Protein AF-D7E8E4-F1 (afdb_monomer)

Nearest PDB structures (foldseek):
  6c9g-assembly1_B  TM=4.113E-01  e=5.888E+00  Homo sapiens
  7jij-assembly1_B  TM=3.928E-01  e=5.184E+00  Homo sapiens
  6c9f-assembly1_B  TM=4.086E-01  e=7.126E+00  Homo sapiens
  2ya3-assembly1_B  TM=3.747E-01  e=6.687E+00  Homo sapiens

pLDDT: mean 78.23, std 14.94, range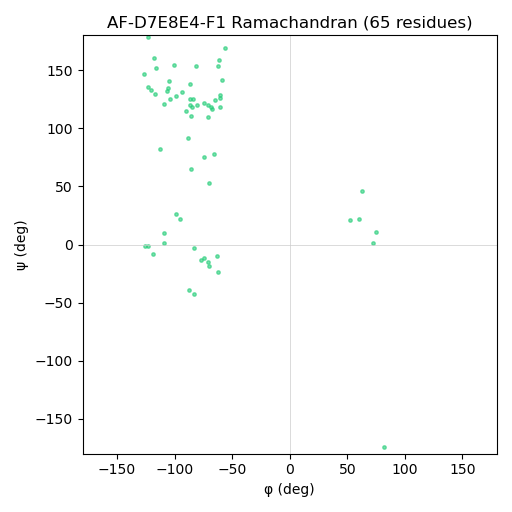 [44.47, 94.0]

Structure (mmCIF, N/CA/C/O backbone):
data_AF-D7E8E4-F1
#
_entry.id   AF-D7E8E4-F1
#
loop_
_atom_site.group_PDB
_atom_site.id
_atom_site.type_symbol
_atom_site.label_atom_id
_atom_site.label_alt_id
_atom_site.label_comp_id
_atom_site.label_asym_id
_atom_site.label_entity_id
_atom_site.label_seq_id
_atom_site.pdbx_PDB_ins_code
_atom_site.Cartn_x
_atom_site.Cartn_y
_atom_site.Cartn_z
_atom_site.occupancy
_atom_site.B_iso_or_equiv
_atom_site.auth_seq_id
_atom_site.auth_comp_id
_atom_site.auth_asym_id
_atom_site.auth_atom_id
_atom_site.pdbx_PDB_model_num
ATOM 1 N N . MET A 1 1 ? -21.361 -18.832 -1.659 1.00 48.56 1 MET A N 1
ATOM 2 C CA . MET A 1 1 ? -20.253 -18.638 -0.702 1.00 48.56 1 MET A CA 1
ATOM 3 C C . MET A 1 1 ? -20.585 -17.370 0.068 1.00 48.56 1 MET A C 1
ATOM 5 O O . MET A 1 1 ? -20.949 -16.403 -0.584 1.00 48.56 1 MET A O 1
ATOM 9 N N . LYS A 1 2 ? -20.638 -17.397 1.404 1.00 52.47 2 LYS A N 1
ATOM 10 C CA . LYS A 1 2 ? -20.859 -16.174 2.192 1.00 52.47 2 LYS A CA 1
ATOM 11 C C . LYS A 1 2 ? -19.482 -15.588 2.482 1.00 52.47 2 LYS A C 1
ATOM 13 O O . LYS A 1 2 ? -18.693 -16.261 3.133 1.00 52.47 2 LYS A O 1
ATOM 18 N N . GLU A 1 3 ? -19.197 -14.411 1.941 1.00 57.91 3 GLU A N 1
ATOM 19 C CA . GLU A 1 3 ? -17.974 -13.668 2.249 1.00 57.91 3 GLU A CA 1
ATOM 20 C C . GLU A 1 3 ? -18.020 -13.269 3.726 1.00 57.91 3 GLU A C 1
ATOM 22 O O . GLU A 1 3 ? -19.017 -12.705 4.191 1.00 57.91 3 GLU A O 1
ATOM 27 N N . ASN A 1 4 ? -16.995 -13.651 4.487 1.00 60.00 4 ASN A N 1
ATOM 28 C CA . ASN A 1 4 ? -16.896 -13.308 5.893 1.00 60.00 4 ASN A CA 1
ATOM 29 C C . ASN A 1 4 ? -16.226 -11.925 5.971 1.00 60.00 4 ASN A C 1
ATOM 31 O O . ASN A 1 4 ? -15.104 -11.782 5.494 1.00 60.00 4 ASN A O 1
ATOM 35 N N . PRO A 1 5 ? -16.863 -10.887 6.537 1.00 57.78 5 PRO A N 1
ATOM 36 C CA . PRO A 1 5 ? -16.287 -9.537 6.586 1.00 57.78 5 PRO A CA 1
ATOM 37 C C . PRO A 1 5 ? -14.985 -9.441 7.405 1.00 57.78 5 PRO A C 1
ATOM 39 O O . PRO A 1 5 ? -14.308 -8.415 7.354 1.00 57.78 5 PRO A O 1
ATOM 42 N N . ASP A 1 6 ? -14.630 -10.498 8.142 1.00 62.47 6 ASP A N 1
ATOM 43 C CA . ASP A 1 6 ? -13.339 -10.652 8.820 1.00 62.47 6 ASP A CA 1
ATOM 44 C C . ASP A 1 6 ? -12.187 -11.037 7.867 1.00 62.47 6 ASP A C 1
ATOM 46 O O . ASP A 1 6 ? -11.023 -10.890 8.237 1.00 62.47 6 ASP A O 1
ATOM 50 N N . ASP A 1 7 ? -12.483 -11.460 6.632 1.00 66.38 7 ASP A N 1
ATOM 51 C CA . ASP A 1 7 ? -11.479 -11.780 5.604 1.00 66.38 7 ASP A CA 1
ATOM 52 C C . ASP A 1 7 ? -10.983 -10.522 4.854 1.00 66.38 7 ASP A C 1
ATOM 54 O O . ASP A 1 7 ? -10.086 -10.591 4.010 1.00 66.38 7 ASP A O 1
ATOM 58 N N . GLU A 1 8 ? -11.541 -9.343 5.154 1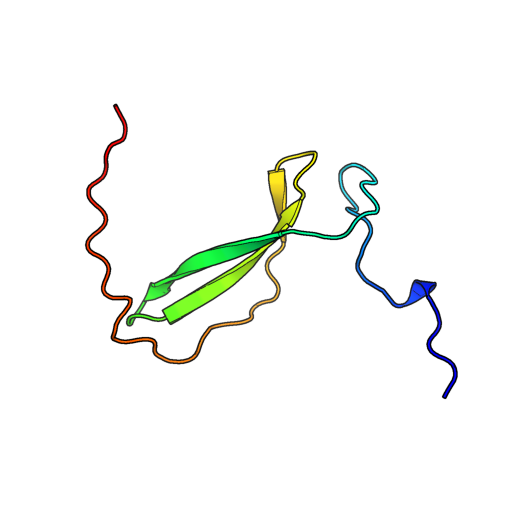.00 75.25 8 GLU A N 1
ATOM 59 C CA . GLU A 1 8 ? -11.153 -8.080 4.522 1.00 75.25 8 GLU A CA 1
ATOM 60 C C . GLU A 1 8 ? -9.945 -7.433 5.216 1.00 75.25 8 GLU A C 1
ATOM 62 O O . GLU A 1 8 ? -10.014 -6.966 6.360 1.00 75.25 8 GLU A O 1
ATOM 67 N N . PHE A 1 9 ? -8.842 -7.268 4.480 1.00 78.81 9 PHE A N 1
ATOM 68 C CA . PHE A 1 9 ? -7.686 -6.493 4.939 1.00 78.81 9 PHE A CA 1
ATOM 69 C C . PHE A 1 9 ? -7.958 -4.977 4.881 1.00 78.81 9 PHE A C 1
ATOM 71 O O . PHE A 1 9 ? -7.486 -4.258 3.999 1.00 78.81 9 PHE A O 1
ATOM 78 N N . ARG A 1 10 ? -8.746 -4.477 5.841 1.00 85.81 10 ARG A N 1
ATOM 79 C CA . ARG A 1 10 ? -9.156 -3.059 5.938 1.00 85.81 10 ARG A CA 1
ATOM 80 C C . ARG A 1 10 ? -8.701 -2.337 7.206 1.00 85.81 10 ARG A C 1
ATOM 82 O O . ARG A 1 10 ? -8.897 -1.124 7.321 1.00 85.81 10 ARG A O 1
ATOM 89 N N . ILE A 1 11 ? -8.141 -3.076 8.167 1.00 90.62 11 ILE A N 1
ATOM 90 C CA . ILE A 1 11 ? -7.675 -2.546 9.451 1.00 90.62 11 ILE A CA 1
ATOM 91 C C . ILE A 1 11 ? -6.150 -2.436 9.440 1.00 90.62 11 ILE A C 1
ATOM 93 O O . ILE A 1 11 ? -5.456 -3.420 9.208 1.00 90.62 11 ILE A O 1
ATOM 97 N N . CYS A 1 12 ? -5.620 -1.250 9.733 1.00 91.69 12 CYS A N 1
ATOM 98 C CA . CYS A 1 12 ? -4.188 -1.037 9.911 1.00 91.69 12 CYS A CA 1
ATOM 99 C C . CYS A 1 12 ? -3.692 -1.745 11.181 1.00 91.69 12 CYS A C 1
ATOM 101 O O . CYS A 1 12 ? -4.109 -1.349 12.271 1.00 91.69 12 CYS A O 1
ATOM 103 N N . PRO A 1 13 ? -2.772 -2.724 11.091 1.00 89.69 13 PRO A N 1
ATOM 104 C CA . PRO A 1 13 ? -2.268 -3.418 12.274 1.00 89.69 13 PRO A CA 1
ATOM 105 C C . PRO A 1 13 ? -1.359 -2.537 13.144 1.00 89.69 13 PRO A C 1
ATOM 107 O O . PRO A 1 13 ? -1.127 -2.872 14.298 1.00 89.69 13 PRO A O 1
ATOM 110 N N . ASN A 1 14 ? -0.872 -1.401 12.627 1.00 92.62 14 ASN A N 1
ATOM 111 C CA . ASN A 1 14 ? -0.046 -0.472 13.402 1.00 92.62 14 ASN A CA 1
ATOM 112 C C . ASN A 1 14 ? -0.866 0.494 14.279 1.00 92.62 14 ASN A C 1
ATOM 114 O O . ASN A 1 14 ? -0.497 0.749 15.418 1.00 92.62 14 ASN A O 1
ATOM 118 N N . CYS A 1 15 ? -1.966 1.057 13.762 1.00 92.56 15 CYS A N 1
ATOM 119 C CA . CYS A 1 15 ? -2.733 2.097 14.471 1.00 92.56 15 CYS A CA 1
ATOM 120 C C . CYS A 1 15 ? -4.229 1.796 14.640 1.00 92.56 15 CYS A C 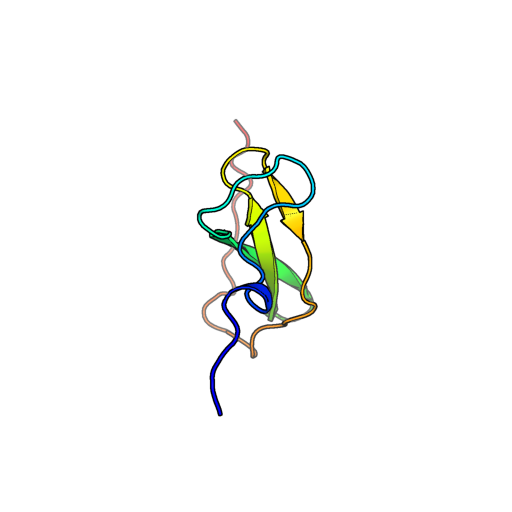1
ATOM 122 O O . CYS A 1 15 ? -4.961 2.604 15.206 1.00 92.56 15 CYS A O 1
ATOM 124 N N . GLY A 1 16 ? -4.716 0.665 14.126 1.00 91.12 16 GLY A N 1
ATOM 125 C CA . GLY A 1 16 ? -6.119 0.264 14.231 1.00 91.12 16 GLY A CA 1
ATOM 126 C C . GLY A 1 16 ? -7.082 1.022 13.313 1.00 91.12 16 GLY A C 1
ATOM 127 O O . GLY A 1 16 ? -8.294 0.882 13.470 1.00 91.12 16 GLY A O 1
ATOM 128 N N . TYR A 1 17 ? -6.589 1.817 12.356 1.00 91.75 17 TYR A N 1
ATOM 129 C CA . TYR A 1 17 ? -7.430 2.519 11.379 1.00 91.75 17 TYR A C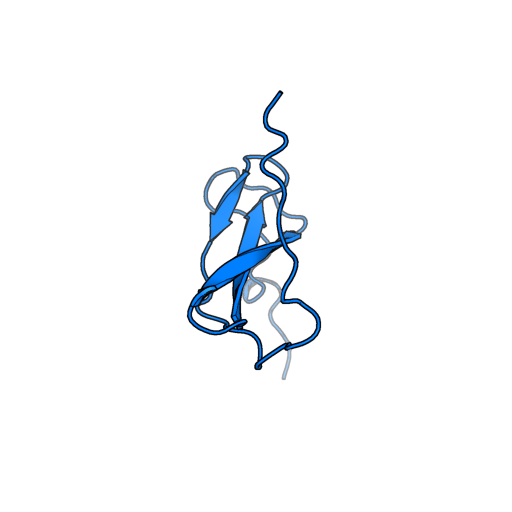A 1
ATOM 130 C C . TYR A 1 17 ? -8.253 1.536 10.537 1.00 91.75 17 TYR A C 1
ATOM 132 O O . TYR A 1 17 ? -7.667 0.646 9.939 1.00 91.75 17 TYR A O 1
ATOM 140 N N . LYS A 1 18 ? -9.583 1.695 10.463 1.00 90.88 18 LYS A N 1
ATOM 141 C CA . LYS A 1 18 ? -10.503 0.667 9.917 1.00 90.88 18 LYS A CA 1
ATOM 142 C C . LYS A 1 18 ? -11.142 0.988 8.563 1.00 90.88 18 LYS A C 1
ATOM 144 O O . LYS A 1 18 ? -11.983 0.221 8.106 1.00 90.88 18 LYS A O 1
ATOM 149 N N . LYS A 1 19 ? -10.819 2.132 7.949 1.00 88.75 19 LYS A N 1
ATOM 150 C CA . LYS A 1 19 ? -11.463 2.579 6.696 1.00 88.75 19 LYS A CA 1
ATOM 151 C C . LYS A 1 19 ? -10.671 2.185 5.440 1.00 88.75 19 LYS A C 1
ATOM 153 O O . LYS A 1 19 ? -10.835 2.818 4.404 1.00 88.75 19 LYS A O 1
ATOM 158 N N . GLY A 1 20 ? -9.811 1.169 5.532 1.00 87.50 20 GLY A N 1
ATOM 159 C CA . GLY A 1 20 ? -8.968 0.729 4.422 1.00 87.50 20 GLY A CA 1
ATOM 160 C C . GLY A 1 20 ? -7.699 1.564 4.236 1.00 87.50 20 GLY A C 1
ATOM 161 O O . GLY A 1 20 ? -7.362 2.429 5.048 1.00 87.50 20 GLY A O 1
ATOM 162 N N . PHE A 1 21 ? -6.967 1.263 3.167 1.00 92.62 21 PHE A N 1
ATOM 163 C CA . PHE A 1 21 ? -5.673 1.866 2.846 1.00 92.62 21 PHE A CA 1
ATOM 164 C C . PHE A 1 21 ? -5.748 2.649 1.536 1.00 92.62 21 PHE A C 1
ATOM 166 O O . PHE A 1 21 ? -6.529 2.311 0.649 1.00 92.62 21 PHE A O 1
ATOM 173 N N . HIS A 1 22 ? -4.908 3.674 1.395 1.00 93.44 22 HIS A N 1
ATOM 174 C CA . HIS A 1 22 ? -4.668 4.298 0.095 1.00 93.44 22 HIS A CA 1
ATOM 175 C C . HIS A 1 22 ? -3.644 3.476 -0.691 1.00 93.44 22 HIS A C 1
ATOM 177 O O . HIS A 1 22 ? -2.787 2.816 -0.102 1.00 93.44 22 HIS A O 1
ATOM 183 N N . LEU A 1 23 ? -3.703 3.546 -2.019 1.00 90.88 23 LEU A N 1
ATOM 184 C CA . LEU A 1 23 ? -2.678 2.973 -2.887 1.00 90.88 23 LEU A CA 1
ATOM 185 C C . LEU A 1 23 ? -1.551 3.986 -3.087 1.00 90.88 23 LEU A C 1
ATOM 187 O O . LEU A 1 23 ? -1.801 5.175 -3.290 1.00 90.88 23 LEU A O 1
ATOM 191 N N . CYS A 1 24 ? -0.311 3.516 -3.048 1.00 87.94 24 CYS A N 1
ATOM 192 C CA . CYS A 1 24 ? 0.860 4.295 -3.420 1.00 87.94 24 CYS A CA 1
ATOM 193 C C . CYS A 1 24 ? 1.683 3.549 -4.468 1.00 87.94 24 CYS A C 1
ATOM 195 O O . CYS A 1 24 ? 1.754 2.322 -4.466 1.00 87.94 24 CYS A O 1
ATOM 197 N N . PHE A 1 25 ? 2.318 4.300 -5.361 1.00 87.31 25 PHE A N 1
ATOM 198 C CA . PHE A 1 25 ? 3.167 3.757 -6.414 1.00 87.31 25 PHE A CA 1
ATOM 199 C C . PHE A 1 25 ? 4.616 4.095 -6.083 1.00 87.31 25 PHE A C 1
ATOM 201 O O . PHE A 1 25 ? 4.974 5.262 -5.931 1.00 87.31 25 PHE A O 1
ATOM 208 N N . LYS A 1 26 ? 5.454 3.069 -5.942 1.00 84.12 26 LYS A N 1
ATOM 209 C CA . LYS A 1 26 ? 6.900 3.205 -5.760 1.00 84.12 26 LYS A CA 1
ATOM 210 C C . LYS A 1 26 ? 7.581 2.802 -7.055 1.00 84.12 26 LYS A C 1
ATOM 212 O O . LYS A 1 26 ? 7.263 1.756 -7.610 1.00 84.12 26 LYS A O 1
ATOM 217 N N . LYS A 1 27 ? 8.515 3.617 -7.536 1.00 76.31 27 LYS A N 1
ATOM 218 C CA . LYS A 1 27 ? 9.290 3.277 -8.733 1.00 76.31 27 LYS A CA 1
ATOM 219 C C . LYS A 1 27 ? 10.047 1.972 -8.529 1.00 76.31 27 LYS A C 1
ATOM 221 O O . LYS A 1 27 ? 10.598 1.732 -7.453 1.00 76.31 27 LYS A O 1
ATOM 226 N N . THR A 1 28 ? 10.110 1.176 -9.581 1.00 76.00 28 THR A N 1
ATOM 227 C CA . THR A 1 28 ? 11.061 0.077 -9.713 1.00 76.00 28 THR A CA 1
ATOM 228 C C . THR A 1 28 ? 11.886 0.280 -10.981 1.00 76.00 28 THR A C 1
ATOM 230 O O . THR A 1 28 ? 11.686 1.242 -11.722 1.00 76.00 28 THR A O 1
ATOM 233 N N . GLU A 1 29 ? 12.827 -0.620 -11.235 1.00 72.25 29 GLU A N 1
ATOM 234 C CA 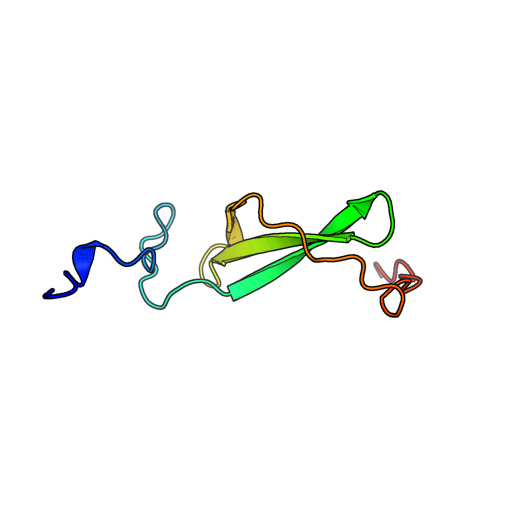. GLU A 1 29 ? 13.580 -0.637 -12.487 1.00 72.25 29 GLU A CA 1
ATOM 235 C C . GLU A 1 29 ? 12.640 -0.876 -13.690 1.00 72.25 29 GLU A C 1
ATOM 237 O O . GLU A 1 29 ? 11.583 -1.499 -13.546 1.00 72.25 29 GLU A O 1
ATOM 242 N N . ASN A 1 30 ? 13.036 -0.391 -14.873 1.00 70.19 30 ASN A N 1
ATOM 243 C CA . ASN A 1 30 ? 12.380 -0.640 -16.169 1.00 70.19 30 ASN A CA 1
ATOM 244 C C . ASN A 1 30 ? 10.934 -0.121 -16.309 1.00 70.19 30 ASN A C 1
ATOM 246 O O . ASN A 1 30 ? 10.071 -0.843 -16.794 1.00 70.19 30 ASN A O 1
ATOM 250 N N . SER A 1 31 ? 10.656 1.119 -15.888 1.00 74.00 31 SER A N 1
ATOM 251 C CA . SER A 1 31 ? 9.344 1.779 -16.091 1.00 74.00 31 SER A CA 1
ATOM 252 C C . SER A 1 31 ? 8.149 1.047 -15.456 1.00 74.00 31 SER A C 1
ATOM 254 O O . SER A 1 31 ? 6.993 1.245 -15.836 1.00 74.00 31 SER A O 1
ATOM 256 N N . ARG A 1 32 ? 8.427 0.209 -14.454 1.00 79.94 32 ARG A N 1
ATOM 257 C CA . ARG A 1 32 ? 7.427 -0.459 -13.621 1.00 79.94 32 ARG A CA 1
ATOM 258 C C . ARG A 1 32 ? 7.271 0.263 -12.291 1.00 79.94 32 ARG A C 1
ATOM 260 O O . ARG A 1 32 ? 8.192 0.917 -11.793 1.00 79.94 32 ARG A O 1
ATOM 267 N N . PHE A 1 33 ? 6.098 0.102 -11.693 1.00 84.56 33 PHE A N 1
ATOM 268 C CA . PHE A 1 33 ? 5.808 0.606 -10.362 1.00 84.56 33 PHE A CA 1
ATOM 269 C C 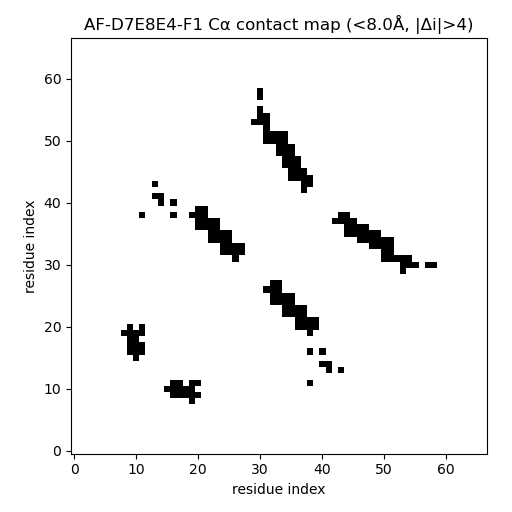. PHE A 1 33 ? 5.370 -0.537 -9.462 1.00 84.56 33 PHE A C 1
ATOM 271 O O . PHE A 1 33 ? 4.537 -1.365 -9.820 1.00 84.56 33 PHE A O 1
ATOM 278 N N . ARG A 1 34 ? 5.910 -0.557 -8.251 1.00 88.94 34 ARG A N 1
ATOM 279 C CA . ARG A 1 34 ? 5.421 -1.395 -7.170 1.00 88.94 34 ARG A CA 1
ATOM 280 C C . ARG A 1 34 ? 4.272 -0.678 -6.480 1.00 88.94 34 ARG A C 1
ATOM 282 O O . ARG A 1 34 ? 4.424 0.454 -6.020 1.00 88.94 34 ARG A O 1
ATOM 289 N N . ILE A 1 35 ? 3.140 -1.354 -6.390 1.00 90.31 35 ILE A N 1
ATOM 290 C CA . ILE A 1 35 ? 1.953 -0.870 -5.703 1.00 90.31 35 ILE A CA 1
ATOM 291 C C . ILE A 1 35 ? 2.070 -1.259 -4.229 1.00 90.31 35 ILE A C 1
ATOM 293 O O . ILE A 1 35 ? 2.269 -2.424 -3.881 1.00 90.31 35 ILE A O 1
ATOM 297 N N . GLY A 1 36 ? 1.965 -0.264 -3.357 1.00 91.50 36 GLY A N 1
ATOM 298 C CA . GLY A 1 36 ? 1.902 -0.433 -1.914 1.00 91.50 36 GLY A CA 1
ATOM 299 C C . GLY A 1 36 ? 0.582 0.075 -1.349 1.00 91.50 36 GLY A C 1
ATOM 300 O O . GLY A 1 36 ? -0.109 0.889 -1.958 1.00 91.50 36 GLY A O 1
ATOM 301 N N . LEU A 1 37 ? 0.257 -0.388 -0.149 1.00 92.38 37 LEU A N 1
ATOM 302 C CA . LEU A 1 37 ? -0.839 0.126 0.662 1.00 92.38 37 LEU A CA 1
ATOM 303 C C . LEU A 1 37 ? -0.258 1.090 1.693 1.00 92.38 37 LEU A C 1
ATOM 305 O O . LEU A 1 37 ? 0.668 0.727 2.412 1.00 92.38 37 LEU A O 1
ATOM 309 N N . ILE A 1 38 ? -0.786 2.305 1.795 1.00 94.00 38 ILE A N 1
ATOM 310 C CA . ILE A 1 38 ? -0.384 3.287 2.804 1.00 94.00 38 ILE A CA 1
ATOM 311 C C . ILE A 1 38 ? -1.559 3.622 3.719 1.00 94.00 38 ILE A C 1
ATOM 313 O O . ILE A 1 38 ? -2.669 3.918 3.273 1.00 94.00 38 ILE A O 1
ATOM 317 N N . CYS A 1 39 ? -1.322 3.552 5.028 1.00 93.94 39 CYS A N 1
ATOM 318 C CA . CYS A 1 39 ? -2.309 3.935 6.023 1.00 93.94 39 CYS A CA 1
ATOM 319 C C . CYS A 1 39 ? -2.419 5.467 6.070 1.00 93.94 39 CYS A C 1
ATOM 321 O O . CYS A 1 39 ? -1.429 6.123 6.400 1.00 93.94 39 CYS A O 1
ATOM 323 N N . PRO A 1 40 ? -3.606 6.056 5.839 1.00 93.44 40 PRO A N 1
ATOM 324 C CA . PRO A 1 40 ? -3.768 7.510 5.866 1.00 93.44 40 PRO A CA 1
ATOM 325 C C . PRO A 1 40 ? -3.651 8.101 7.278 1.00 93.44 40 PRO A C 1
ATOM 327 O O . PRO A 1 40 ? -3.441 9.298 7.423 1.00 93.44 40 PRO A O 1
ATOM 330 N N . SER A 1 41 ? -3.792 7.280 8.326 1.00 93.19 41 SER A N 1
ATOM 331 C CA . SER A 1 41 ? -3.752 7.756 9.711 1.00 93.19 41 SER A CA 1
ATOM 332 C C . SER A 1 41 ? -2.345 7.820 10.299 1.00 93.19 41 SER A C 1
ATOM 334 O O . SER A 1 41 ? -2.076 8.728 11.074 1.00 93.19 41 SER A O 1
ATOM 336 N N . CYS A 1 42 ? -1.471 6.854 10.001 1.00 93.56 42 CYS A N 1
ATOM 337 C CA . CYS A 1 42 ? -0.125 6.798 10.589 1.00 93.56 42 CYS A CA 1
ATOM 338 C C . CYS A 1 42 ? 1.003 6.784 9.550 1.00 93.56 42 CYS A C 1
ATOM 340 O O . CYS A 1 42 ? 2.164 6.682 9.926 1.00 93.56 42 CYS A O 1
ATOM 342 N N . GLY A 1 43 ? 0.682 6.805 8.254 1.00 92.38 43 GLY A N 1
ATOM 343 C CA . GLY A 1 43 ? 1.666 6.763 7.169 1.00 92.38 43 GLY A CA 1
ATOM 344 C C . GLY A 1 43 ? 2.353 5.408 6.971 1.00 92.38 43 GLY A C 1
ATOM 345 O O . GLY A 1 43 ? 3.188 5.279 6.079 1.00 92.38 43 GLY A O 1
ATOM 346 N N . GLN A 1 44 ? 2.007 4.382 7.761 1.00 92.69 44 GLN A N 1
ATOM 347 C CA . GLN A 1 44 ? 2.605 3.054 7.627 1.00 92.69 44 GLN A CA 1
ATOM 348 C C . GLN A 1 44 ? 2.327 2.493 6.232 1.00 92.69 44 GLN A C 1
ATOM 350 O O . GLN A 1 44 ? 1.173 2.455 5.799 1.00 92.69 44 GLN A O 1
ATOM 355 N N . SER A 1 45 ? 3.381 2.035 5.557 1.00 90.81 45 SER A N 1
ATOM 356 C CA . SER A 1 45 ? 3.270 1.398 4.246 1.00 90.81 45 SER A CA 1
ATOM 357 C C . SER A 1 45 ? 3.437 -0.116 4.344 1.00 90.81 45 SER A C 1
ATOM 359 O O . SER A 1 45 ? 4.285 -0.6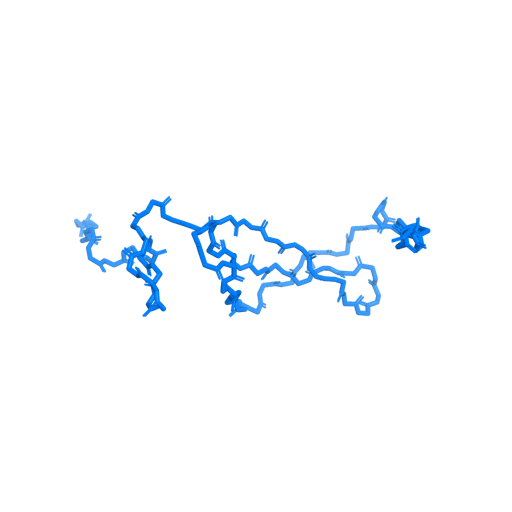02 5.096 1.00 90.81 45 SER A O 1
ATOM 361 N N . TYR A 1 46 ? 2.634 -0.841 3.574 1.00 89.25 46 TYR A N 1
ATOM 362 C CA . TYR A 1 46 ? 2.670 -2.287 3.405 1.00 89.25 46 TYR A CA 1
ATOM 363 C C . TYR A 1 46 ? 2.914 -2.590 1.932 1.00 89.25 46 TYR A C 1
ATOM 365 O O . TYR A 1 46 ? 2.298 -1.990 1.049 1.00 89.25 46 TYR A O 1
ATOM 373 N N . ASN A 1 47 ? 3.843 -3.500 1.667 1.00 87.19 47 ASN A N 1
ATOM 374 C CA . ASN A 1 47 ? 4.113 -3.977 0.323 1.00 87.19 47 ASN A CA 1
ATOM 375 C C . ASN A 1 47 ? 3.287 -5.242 0.075 1.00 87.19 47 ASN A C 1
ATOM 377 O O . ASN A 1 47 ? 3.302 -6.143 0.909 1.00 87.19 47 ASN A O 1
ATOM 381 N N . ILE A 1 48 ? 2.585 -5.290 -1.053 1.00 88.31 48 ILE A N 1
ATOM 382 C CA . ILE A 1 48 ? 1.796 -6.453 -1.485 1.00 88.31 48 ILE A CA 1
ATOM 383 C C . ILE A 1 48 ? 2.434 -7.167 -2.685 1.00 88.31 48 ILE A C 1
ATOM 385 O O . ILE A 1 48 ? 1.794 -8.000 -3.313 1.00 88.31 48 ILE A O 1
ATOM 389 N N . ASP A 1 49 ? 3.675 -6.794 -3.027 1.00 86.62 49 ASP A N 1
ATOM 390 C CA . ASP A 1 49 ? 4.469 -7.312 -4.150 1.00 86.62 49 ASP A CA 1
ATOM 391 C C . ASP A 1 49 ? 3.761 -7.273 -5.508 1.00 86.62 49 ASP A C 1
ATOM 393 O O . ASP A 1 49 ? 4.162 -7.929 -6.469 1.00 86.62 49 ASP A O 1
ATOM 397 N N . TRP A 1 50 ? 2.750 -6.414 -5.624 1.00 88.44 50 TRP A N 1
ATOM 398 C CA . TRP A 1 50 ? 2.101 -6.140 -6.887 1.00 88.44 50 TRP A CA 1
ATOM 399 C C . TRP A 1 50 ? 2.949 -5.151 -7.677 1.00 88.44 50 TRP A C 1
ATOM 401 O O . TRP A 1 50 ? 3.225 -4.034 -7.235 1.00 88.44 50 TRP A O 1
ATOM 411 N N . ILE A 1 51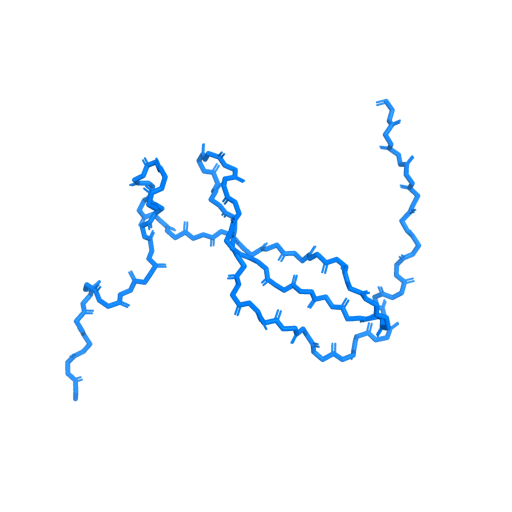 ? 3.383 -5.584 -8.853 1.00 84.88 51 ILE A N 1
ATOM 412 C CA . ILE A 1 51 ? 4.090 -4.760 -9.823 1.00 84.88 51 ILE A CA 1
ATOM 413 C C . ILE A 1 51 ? 3.112 -4.457 -10.958 1.00 84.88 51 ILE A C 1
ATOM 415 O O . ILE A 1 51 ? 2.391 -5.347 -11.414 1.00 84.88 51 ILE A O 1
ATOM 419 N N . THR A 1 52 ? 3.058 -3.203 -11.395 1.00 81.56 52 THR A N 1
ATOM 420 C CA . THR A 1 52 ? 2.304 -2.832 -12.591 1.00 81.56 52 THR A CA 1
ATOM 421 C C . THR A 1 52 ? 2.869 -3.549 -13.815 1.00 81.56 52 THR A C 1
ATOM 423 O O . THR A 1 52 ? 4.041 -3.931 -13.854 1.00 81.56 52 THR A O 1
ATOM 426 N N . SER A 1 53 ? 2.058 -3.666 -14.864 1.00 81.25 53 SER A N 1
ATOM 427 C CA . SER A 1 53 ? 2.601 -3.865 -16.208 1.00 81.25 53 SER A CA 1
ATOM 428 C C . SER A 1 53 ? 3.573 -2.734 -16.567 1.00 81.25 53 SER A C 1
ATOM 430 O O . SER A 1 53 ? 3.654 -1.721 -15.862 1.00 81.25 53 SER A O 1
ATOM 432 N N . ASP A 1 54 ? 4.311 -2.907 -17.659 1.00 76.06 54 ASP A N 1
ATOM 433 C CA . ASP A 1 54 ? 5.102 -1.819 -18.225 1.00 76.06 54 ASP A CA 1
ATOM 434 C C . ASP A 1 54 ? 4.142 -0.680 -18.602 1.00 76.06 54 ASP A C 1
ATOM 436 O O . ASP A 1 54 ? 3.223 -0.884 -19.396 1.00 76.06 54 ASP A O 1
ATOM 440 N N . ILE A 1 55 ? 4.316 0.491 -17.979 1.00 71.38 55 ILE A N 1
ATOM 441 C CA . ILE A 1 55 ? 3.545 1.701 -18.295 1.00 71.38 55 ILE A CA 1
ATOM 442 C C . ILE A 1 55 ? 4.530 2.705 -18.908 1.00 71.38 55 ILE A C 1
ATOM 444 O O . ILE A 1 55 ? 5.084 3.540 -18.187 1.00 71.38 55 ILE A O 1
ATOM 448 N N . PRO A 1 56 ? 4.823 2.596 -20.216 1.00 65.50 56 PRO A N 1
ATOM 449 C CA . PRO A 1 56 ? 5.855 3.397 -20.873 1.00 65.50 56 PRO A CA 1
ATOM 450 C C . PRO A 1 56 ? 5.561 4.906 -20.848 1.00 65.50 56 PRO A C 1
ATOM 452 O O . PRO A 1 56 ? 6.484 5.714 -20.882 1.00 65.50 56 PRO A O 1
ATOM 455 N N . GLU A 1 57 ? 4.297 5.311 -20.715 1.00 65.75 57 GLU A N 1
ATOM 456 C CA . GLU A 1 57 ? 3.879 6.715 -20.612 1.00 65.75 57 GLU A CA 1
ATOM 457 C C . GLU A 1 57 ? 4.192 7.347 -19.245 1.00 65.75 57 GLU A C 1
ATOM 459 O O . GLU A 1 57 ? 4.102 8.565 -19.090 1.00 65.75 57 GLU A O 1
ATOM 464 N N . LEU A 1 58 ? 4.572 6.536 -18.251 1.00 62.84 58 LEU A N 1
ATOM 465 C CA . LEU A 1 58 ? 5.001 6.977 -16.923 1.00 62.84 58 LEU A CA 1
ATOM 466 C C . LEU A 1 58 ? 6.529 7.025 -16.779 1.00 62.84 58 LEU A C 1
ATOM 468 O O . LEU A 1 58 ? 7.035 6.989 -15.653 1.00 62.84 58 LEU A O 1
ATOM 472 N N . ASP A 1 59 ? 7.270 7.205 -17.877 1.00 62.03 59 ASP A N 1
ATOM 473 C CA . ASP A 1 59 ? 8.665 7.674 -17.843 1.00 62.03 59 ASP A CA 1
ATOM 474 C C . ASP A 1 59 ? 8.718 9.158 -17.412 1.00 62.03 59 ASP A C 1
ATOM 476 O O . ASP A 1 59 ? 9.217 10.061 -18.084 1.00 62.03 59 ASP A O 1
ATOM 480 N N . VAL A 1 60 ? 8.073 9.434 -16.278 1.00 59.56 60 VAL A N 1
ATOM 481 C CA . VAL A 1 60 ? 7.949 10.744 -15.670 1.00 59.56 60 VAL A CA 1
ATOM 482 C C . VAL A 1 60 ? 9.350 11.123 -15.212 1.00 59.56 60 VAL A C 1
ATOM 484 O O . VAL A 1 60 ? 9.934 10.460 -14.352 1.00 59.56 60 VAL A O 1
ATOM 487 N N . LYS A 1 61 ? 9.907 12.194 -15.777 1.00 55.88 61 LYS A N 1
ATOM 488 C CA . LYS A 1 61 ? 11.078 12.859 -15.205 1.00 55.88 61 LYS A CA 1
ATOM 489 C C . LYS A 1 61 ? 10.613 13.574 -13.946 1.00 55.88 61 LYS A C 1
ATOM 491 O O . LYS A 1 61 ? 9.849 14.529 -14.022 1.00 55.88 61 LYS A O 1
ATOM 496 N N . TRP A 1 62 ? 11.020 13.071 -12.789 1.00 58.41 62 TRP A N 1
ATOM 497 C CA . TRP A 1 62 ? 10.721 13.730 -11.524 1.00 58.41 62 TRP A CA 1
ATOM 498 C C . TRP A 1 62 ? 11.817 14.763 -11.300 1.00 58.41 62 TRP A C 1
ATOM 500 O O . TRP A 1 62 ? 12.971 14.391 -11.112 1.00 58.41 62 TRP A O 1
ATOM 510 N N . GLU A 1 63 ? 11.473 16.046 -11.392 1.00 54.06 63 GLU A N 1
ATOM 511 C CA . GLU A 1 63 ? 12.316 17.096 -10.831 1.00 54.06 63 GLU A CA 1
ATOM 512 C C . GLU A 1 63 ? 12.214 16.996 -9.310 1.00 54.06 63 GLU A C 1
ATOM 514 O O . GLU A 1 63 ? 11.117 17.095 -8.751 1.00 54.06 63 GLU A O 1
ATOM 519 N N . ASP A 1 64 ? 13.351 16.771 -8.653 1.00 49.66 64 ASP A N 1
ATOM 520 C CA . ASP A 1 64 ? 13.485 16.798 -7.200 1.00 49.66 64 ASP A CA 1
ATOM 521 C C . ASP A 1 64 ? 13.229 18.226 -6.691 1.00 49.66 64 ASP A C 1
ATOM 523 O O . ASP A 1 64 ? 14.147 18.972 -6.369 1.00 49.66 64 ASP A O 1
ATOM 527 N N . ASN A 1 65 ? 11.964 18.635 -6.617 1.00 48.41 65 ASN A N 1
ATOM 528 C CA . ASN A 1 65 ? 11.563 19.854 -5.925 1.00 48.41 65 ASN A CA 1
ATOM 529 C C . ASN A 1 65 ? 11.366 19.538 -4.436 1.00 48.41 65 ASN A C 1
ATOM 531 O O . ASN A 1 65 ? 10.256 19.598 -3.908 1.00 48.41 65 ASN A O 1
ATOM 535 N N . TYR A 1 66 ? 12.458 19.172 -3.765 1.00 50.66 66 TYR A N 1
ATOM 536 C CA . TYR A 1 66 ? 12.575 19.366 -2.323 1.00 50.66 66 TYR A CA 1
ATOM 537 C C . TYR A 1 66 ? 13.148 20.767 -2.106 1.00 50.66 66 TYR A C 1
ATOM 539 O O . TYR A 1 66 ? 14.361 20.965 -2.161 1.00 50.66 66 TYR A O 1
ATOM 547 N N . GLY A 1 67 ? 12.241 21.735 -1.959 1.00 44.47 67 GLY A N 1
ATOM 548 C CA . GLY A 1 67 ? 12.556 23.046 -1.390 1.00 44.47 67 GLY A CA 1
ATOM 549 C C . GLY A 1 67 ? 12.797 22.967 0.110 1.00 44.47 67 GLY A C 1
ATOM 550 O O . GLY A 1 67 ? 12.267 22.024 0.745 1.00 44.47 67 GLY A O 1
#

Sequence (67 aa):
MKENPDDEFRICPNCGYKKGFHLCFKKTENSRFRIGLICPSCGQSYNIDWITSDIPELDVKWEDNYG

Mean predicted aligned error: 9.13 Å

Secondary structure (DSSP, 8-state):
----GGG---S-TTT---S--EEEEEE-STT-EEEEEE-TTT--EEEEEEEPPP-GGG---------

Radius of gyration: 15.46 Å; Cα contacts (8 Å, |Δi|>4): 91; chains: 1; bounding box: 34×42×35 Å

Solvent-accessible surface area (backbone atoms only — not comparable to full-atom values): 4447 Å² total; per-residue (Å²): 135,84,85,60,81,85,77,57,93,27,59,39,91,88,78,64,49,65,88,45,62,46,81,43,78,41,82,50,79,85,52,22,34,37,42,27,39,29,3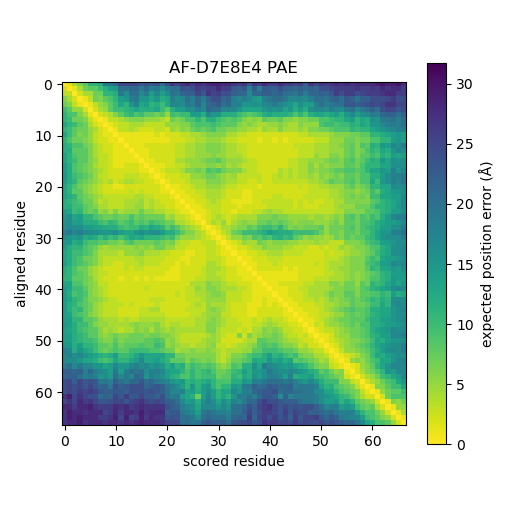2,85,87,78,65,54,72,46,80,72,85,42,62,54,67,80,41,77,91,63,71,67,81,76,76,85,80,78,125

Foldseek 3Di:
DDDDPVPDPQADPVPRHRRRFDWDWDDDPQQKTFIWTADPPPRDIDGPRDIDDRPVVPPDDDDPPPD

Organism: Methanohalobium evestigatum (strain ATCC BAA-1072 / DSM 3721 / NBRC 107634 / OCM 161 / Z-7303) (NCBI:txid644295)